Protein AF-A0A645JEM5-F1 (afdb_monomer_lite)

pLDDT: mean 78.5, std 14.77, range [40.56, 90.62]

Organism: NCBI:txid1076179

Foldseek 3Di:
DPDPFPPPQAQADLVNVCVVVVHDSVVSVQVVVQCVVVVQWDDDPRHIGGPNVPVVVCVVVVVDDDDGD

Radius of gyration: 12.24 Å; chains: 1; bounding box: 24×36×25 Å

Sequence (69 aa):
MVNGKLAVRKACTNVEISKFLGIHPVTAARIIKCLIDEKVIIRCRNGLTILDENKLKEYAQETRTMTYS

InterPro domains:
  IPR012318 Crp-type HTH domain [PF13545] (11-59)
  IPR012318 Crp-type HTH domain [PS51063] (1-54)
  IPR036388 Winged helix-like DNA-binding domain superfamily [G3DSA:1.10.10.10] (1-66)
  IPR036390 Winged helix DNA-binding domain superfamily [SSF46785] (7-66)

Structure (mmCIF, N/CA/C/O backbone):
data_AF-A0A645JEM5-F1
#
_entry.id   AF-A0A645JEM5-F1
#
loop_
_atom_site.group_PDB
_atom_site.id
_atom_site.type_symbol
_atom_site.label_atom_id
_atom_site.label_alt_id
_atom_site.label_comp_id
_atom_site.label_asym_id
_atom_site.label_entity_id
_atom_site.label_seq_id
_atom_site.pdbx_PDB_ins_code
_atom_site.Cartn_x
_atom_site.Cartn_y
_atom_site.Cartn_z
_atom_site.occupancy
_atom_site.B_iso_or_equiv
_atom_site.auth_seq_id
_atom_site.auth_comp_id
_atom_site.auth_asym_id
_atom_site.auth_atom_id
_atom_site.pdbx_PDB_model_num
ATOM 1 N N . MET A 1 1 ? 7.987 -20.042 -4.820 1.00 40.56 1 MET A N 1
ATOM 2 C CA . MET A 1 1 ? 8.438 -19.563 -3.496 1.00 40.56 1 MET A CA 1
ATOM 3 C C . MET A 1 1 ? 9.918 -19.227 -3.596 1.00 40.56 1 MET A C 1
ATOM 5 O O . MET A 1 1 ? 10.663 -20.080 -4.050 1.00 40.56 1 MET A O 1
ATOM 9 N N . VAL A 1 2 ? 10.339 -18.007 -3.251 1.00 41.09 2 VAL A N 1
ATOM 10 C CA . VAL A 1 2 ? 11.764 -17.645 -3.137 1.00 41.09 2 VAL A CA 1
ATOM 11 C C . VAL A 1 2 ? 11.934 -16.946 -1.783 1.00 41.09 2 VAL A C 1
ATOM 13 O O . VAL A 1 2 ? 11.383 -15.870 -1.579 1.00 41.09 2 VAL A O 1
ATOM 16 N N . ASN A 1 3 ? 12.645 -17.584 -0.849 1.00 48.38 3 ASN A N 1
ATOM 17 C CA . ASN A 1 3 ? 13.127 -17.004 0.416 1.00 48.38 3 ASN A CA 1
ATOM 18 C C . ASN A 1 3 ? 12.108 -16.477 1.452 1.00 48.38 3 ASN A C 1
ATOM 20 O O . ASN A 1 3 ? 12.404 -15.516 2.159 1.00 48.38 3 ASN A O 1
ATOM 24 N N . GLY A 1 4 ? 10.928 -17.092 1.598 1.00 52.47 4 GLY A N 1
ATOM 25 C CA . GLY A 1 4 ? 10.033 -16.797 2.737 1.00 52.47 4 GLY A CA 1
ATOM 26 C C . GLY A 1 4 ? 9.512 -15.354 2.809 1.00 52.47 4 GLY A C 1
ATOM 27 O O . GLY A 1 4 ? 8.941 -14.951 3.816 1.00 52.47 4 GLY A O 1
ATOM 28 N N . LYS A 1 5 ? 9.693 -14.570 1.742 1.00 51.66 5 LYS A N 1
ATOM 29 C CA . LYS A 1 5 ? 9.171 -13.213 1.599 1.00 51.66 5 LYS A CA 1
ATOM 30 C C . LYS A 1 5 ? 8.242 -13.195 0.398 1.00 51.66 5 LYS A C 1
ATOM 32 O O . LYS A 1 5 ? 8.618 -13.637 -0.690 1.00 51.66 5 LYS A O 1
ATOM 37 N N . LEU A 1 6 ? 7.022 -12.706 0.601 1.00 46.84 6 LEU A N 1
ATOM 38 C CA . LEU A 1 6 ? 6.057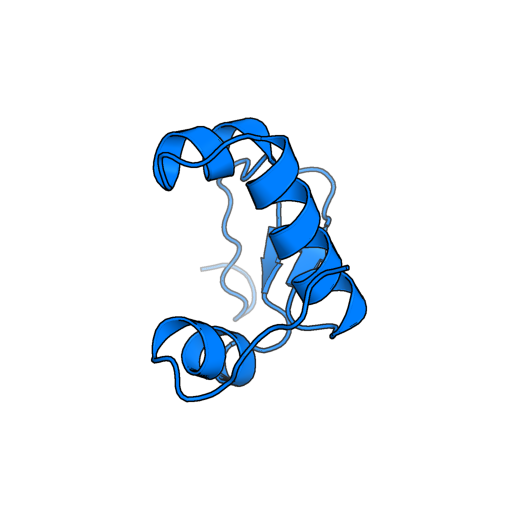 -12.458 -0.464 1.00 46.84 6 LEU A CA 1
ATOM 39 C C . LEU A 1 6 ? 6.635 -11.393 -1.406 1.00 46.84 6 LEU A C 1
ATOM 41 O O . LEU A 1 6 ? 6.476 -10.192 -1.211 1.00 46.84 6 LEU A O 1
ATOM 45 N N . ALA A 1 7 ? 7.366 -11.836 -2.425 1.00 45.28 7 ALA A N 1
ATOM 46 C CA . ALA A 1 7 ? 7.785 -10.977 -3.513 1.00 45.28 7 ALA A CA 1
ATOM 47 C C . ALA A 1 7 ? 6.550 -10.694 -4.370 1.00 45.28 7 ALA A C 1
ATOM 49 O O . ALA A 1 7 ? 6.182 -11.499 -5.229 1.00 45.28 7 ALA A O 1
ATOM 50 N N . VAL A 1 8 ? 5.899 -9.553 -4.136 1.00 50.06 8 VAL A N 1
ATOM 51 C CA . VAL A 1 8 ? 4.887 -9.026 -5.054 1.00 50.06 8 VAL A CA 1
ATOM 52 C C . VAL A 1 8 ? 5.628 -8.605 -6.322 1.00 50.06 8 VAL A C 1
ATOM 54 O O . VAL A 1 8 ? 6.072 -7.474 -6.478 1.00 50.06 8 VAL A O 1
ATOM 57 N N . ARG A 1 9 ? 5.840 -9.563 -7.228 1.00 49.97 9 ARG A N 1
ATOM 58 C CA . ARG A 1 9 ? 6.532 -9.381 -8.514 1.00 49.97 9 ARG A CA 1
ATOM 59 C C . ARG A 1 9 ? 5.615 -8.754 -9.572 1.00 49.97 9 ARG A C 1
ATOM 61 O O . ARG A 1 9 ? 5.756 -9.031 -10.759 1.00 49.97 9 ARG A O 1
ATOM 68 N N . LYS A 1 10 ? 4.656 -7.939 -9.136 1.00 54.81 10 LYS A N 1
ATOM 69 C CA . LYS A 1 10 ? 3.877 -7.059 -9.998 1.00 54.81 10 LYS A CA 1
ATOM 70 C C . LYS A 1 10 ? 4.495 -5.683 -9.843 1.00 54.81 10 LYS A C 1
ATOM 72 O O . LYS A 1 10 ? 4.672 -5.221 -8.718 1.00 54.81 10 LYS A O 1
ATOM 77 N N . ALA A 1 11 ? 4.850 -5.056 -10.960 1.00 59.06 11 ALA A N 1
ATOM 78 C CA . ALA A 1 11 ? 5.093 -3.628 -10.958 1.00 59.06 11 ALA A CA 1
ATOM 79 C C . ALA A 1 11 ? 3.852 -2.991 -10.311 1.00 59.06 11 ALA A C 1
ATOM 81 O O . ALA A 1 11 ? 2.740 -3.121 -10.800 1.00 59.06 11 ALA A O 1
ATOM 82 N N . CYS A 1 12 ? 4.014 -2.480 -9.097 1.00 67.38 12 CYS A N 1
ATOM 83 C CA . CYS A 1 12 ? 2.974 -1.766 -8.372 1.00 67.38 12 CYS A CA 1
ATOM 84 C C . CYS A 1 12 ? 3.408 -0.309 -8.402 1.00 67.38 12 CYS A C 1
ATOM 86 O O . CYS A 1 12 ? 3.858 0.252 -7.401 1.00 67.38 12 CYS A O 1
ATOM 88 N N . THR A 1 13 ? 3.399 0.270 -9.602 1.00 76.56 13 THR A N 1
ATOM 89 C CA . THR A 1 13 ? 3.676 1.697 -9.761 1.00 76.56 13 THR A CA 1
ATOM 90 C C . THR A 1 13 ? 2.522 2.514 -9.182 1.00 76.56 13 THR A C 1
ATOM 92 O O . THR A 1 13 ? 1.393 2.033 -9.087 1.00 76.56 13 THR A O 1
ATOM 95 N N . ASN A 1 14 ? 2.771 3.780 -8.826 1.00 79.44 14 ASN A N 1
ATOM 96 C CA . ASN A 1 14 ? 1.713 4.677 -8.337 1.00 79.44 14 ASN A CA 1
ATOM 97 C C . ASN A 1 14 ? 0.521 4.743 -9.306 1.00 79.44 14 ASN A C 1
ATOM 99 O O . ASN A 1 14 ? -0.615 4.841 -8.859 1.00 79.44 14 ASN A O 1
ATOM 103 N N . VAL A 1 15 ? 0.788 4.671 -10.616 1.00 82.88 15 VAL A N 1
ATOM 104 C CA . VAL A 1 15 ? -0.226 4.709 -11.680 1.00 82.88 15 VAL A CA 1
ATOM 105 C C . VAL A 1 15 ? -1.067 3.433 -11.699 1.00 82.88 15 VAL A C 1
ATOM 107 O O . VAL A 1 15 ? -2.280 3.487 -11.880 1.00 82.88 1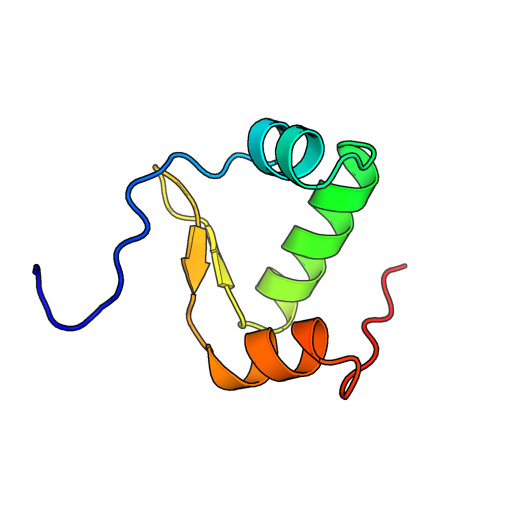5 VAL A O 1
ATOM 110 N N . GLU A 1 16 ? -0.447 2.271 -11.515 1.00 84.69 16 GLU A N 1
ATOM 111 C CA . GLU A 1 16 ? -1.180 1.004 -11.449 1.00 84.69 16 GLU A CA 1
ATOM 112 C C . GLU A 1 16 ? -2.013 0.911 -10.173 1.00 84.69 16 GLU A C 1
ATOM 114 O O . GLU A 1 16 ? -3.171 0.510 -10.231 1.00 84.69 16 GLU A O 1
ATOM 119 N N . ILE A 1 17 ? -1.460 1.360 -9.044 1.00 85.00 17 ILE A N 1
ATOM 120 C CA . ILE A 1 17 ? -2.170 1.409 -7.761 1.00 85.00 17 ILE A CA 1
ATOM 121 C C . ILE A 1 17 ? -3.351 2.377 -7.838 1.00 85.00 17 ILE A C 1
ATOM 123 O O . ILE A 1 17 ? -4.446 2.035 -7.402 1.00 85.00 17 ILE A O 1
ATOM 127 N N . SER A 1 18 ? -3.166 3.560 -8.429 1.00 88.12 18 SER A N 1
ATOM 128 C CA . SER A 1 18 ? -4.248 4.534 -8.575 1.00 88.12 18 SER A CA 1
ATOM 129 C C . SER A 1 18 ? -5.377 4.005 -9.458 1.00 88.12 18 SER A C 1
ATOM 131 O O . SER A 1 18 ? -6.543 4.145 -9.104 1.00 88.12 18 SER A O 1
ATOM 133 N N . LYS A 1 19 ? -5.038 3.337 -10.573 1.00 88.06 19 LYS A N 1
ATOM 134 C CA . LYS A 1 19 ? -6.022 2.683 -11.450 1.00 88.06 19 LYS A CA 1
ATOM 135 C C . LYS A 1 19 ? -6.753 1.546 -10.742 1.00 88.06 19 LYS A C 1
ATOM 137 O O . LYS A 1 19 ? -7.961 1.428 -10.893 1.00 88.06 19 LYS A O 1
ATOM 142 N N . PHE A 1 20 ? -6.031 0.731 -9.977 1.00 86.56 20 PHE A N 1
ATOM 143 C CA . PHE A 1 20 ? -6.603 -0.401 -9.252 1.00 86.56 20 PHE A CA 1
ATOM 144 C C . PHE A 1 20 ? -7.569 0.041 -8.147 1.00 86.56 20 PHE A C 1
ATOM 146 O O . PHE A 1 20 ? -8.640 -0.536 -8.005 1.00 86.56 20 PHE A O 1
ATOM 153 N N . LEU A 1 21 ? -7.204 1.076 -7.388 1.00 85.12 21 LEU A N 1
ATOM 154 C CA . LEU A 1 21 ? -8.018 1.603 -6.291 1.00 85.12 21 LEU A CA 1
ATOM 155 C C . LEU A 1 21 ? -9.107 2.584 -6.756 1.00 85.12 21 LEU A C 1
ATOM 157 O O . LEU A 1 21 ? -9.932 2.992 -5.947 1.00 85.12 21 LEU A O 1
ATOM 161 N N . GLY A 1 22 ? -9.099 3.002 -8.026 1.00 89.12 22 GLY A N 1
ATOM 162 C CA . GLY A 1 22 ? -10.037 4.004 -8.540 1.00 89.12 22 GLY A CA 1
ATOM 163 C C . GLY A 1 22 ? -9.841 5.402 -7.942 1.00 89.12 22 GLY A C 1
ATOM 164 O O . GLY A 1 22 ? -10.786 6.184 -7.890 1.00 89.12 22 GLY A O 1
ATOM 165 N N . ILE A 1 23 ? -8.629 5.729 -7.481 1.00 88.69 23 ILE A N 1
ATOM 166 C CA . ILE A 1 23 ? -8.304 7.020 -6.853 1.00 88.69 23 ILE A CA 1
ATOM 167 C C . ILE A 1 23 ? -7.364 7.850 -7.725 1.00 88.69 23 ILE A C 1
ATOM 169 O O . ILE A 1 23 ? -6.665 7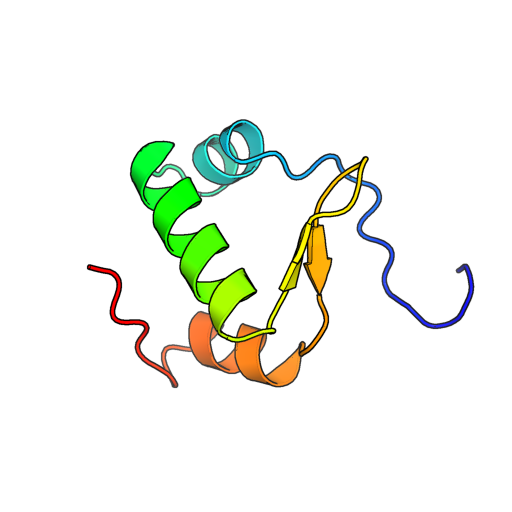.337 -8.598 1.00 88.69 23 ILE A O 1
ATOM 173 N N . HIS A 1 24 ? -7.291 9.153 -7.453 1.00 89.81 24 HIS A N 1
ATOM 174 C CA . HIS A 1 24 ? -6.376 10.037 -8.167 1.00 89.81 24 HIS A CA 1
ATOM 175 C C . HIS A 1 24 ? -4.901 9.635 -7.923 1.00 89.81 24 HIS A C 1
ATOM 177 O O . HIS A 1 24 ? -4.535 9.349 -6.776 1.00 89.81 24 HIS A O 1
ATOM 183 N N . PRO A 1 25 ? -4.014 9.665 -8.942 1.00 87.31 25 PRO A N 1
ATOM 184 C CA . PRO A 1 25 ? -2.603 9.289 -8.790 1.00 87.31 25 PRO A CA 1
ATOM 185 C C . PRO A 1 25 ? -1.863 10.043 -7.681 1.00 87.31 25 PRO A C 1
ATOM 187 O O . PRO A 1 25 ? -1.004 9.473 -7.011 1.00 87.31 25 PRO A O 1
ATOM 190 N N . VAL A 1 26 ? -2.219 11.311 -7.450 1.00 90.12 26 VAL A N 1
ATOM 191 C CA . VAL A 1 26 ? -1.650 12.124 -6.361 1.00 90.12 26 VAL A CA 1
ATOM 192 C C . VAL A 1 26 ? -2.060 11.578 -4.990 1.00 90.12 26 VAL A C 1
ATOM 194 O O . VAL A 1 26 ? -1.221 11.483 -4.098 1.00 90.12 26 VAL A O 1
ATOM 197 N N . THR A 1 27 ? -3.316 11.156 -4.824 1.00 89.00 27 THR A N 1
ATOM 198 C CA . THR A 1 27 ? -3.803 10.538 -3.581 1.00 89.00 27 THR A CA 1
ATOM 199 C C . THR A 1 27 ? -3.096 9.212 -3.326 1.00 89.00 27 THR A C 1
ATOM 201 O O . THR A 1 27 ? -2.578 8.997 -2.233 1.00 89.00 27 THR A O 1
ATOM 204 N N . ALA A 1 28 ? -2.970 8.362 -4.352 1.00 89.44 28 ALA A N 1
ATOM 205 C CA . ALA A 1 28 ? -2.199 7.123 -4.254 1.00 89.44 28 ALA A CA 1
ATOM 206 C C . ALA A 1 28 ? -0.738 7.395 -3.859 1.00 89.44 28 ALA A C 1
ATOM 208 O O . ALA A 1 28 ? -0.193 6.718 -2.992 1.00 89.44 28 ALA A O 1
ATOM 209 N N . ALA A 1 29 ? -0.106 8.416 -4.446 1.00 89.19 29 ALA A N 1
ATOM 210 C CA . ALA A 1 29 ? 1.264 8.791 -4.113 1.00 89.19 29 ALA A CA 1
ATOM 211 C C . ALA A 1 29 ? 1.416 9.253 -2.653 1.00 89.19 29 ALA A C 1
ATOM 213 O O . ALA A 1 29 ? 2.392 8.864 -2.012 1.00 89.19 29 ALA A O 1
ATOM 214 N N . ARG A 1 30 ? 0.461 10.031 -2.120 1.00 89.94 30 ARG A N 1
ATOM 215 C CA . ARG A 1 30 ? 0.442 10.457 -0.706 1.00 89.94 30 ARG A CA 1
ATOM 216 C C . ARG A 1 30 ? 0.290 9.261 0.231 1.00 89.94 30 ARG A C 1
ATOM 218 O O . ARG A 1 30 ? 1.070 9.135 1.168 1.00 89.94 30 ARG A O 1
ATOM 225 N N . ILE A 1 31 ? -0.623 8.341 -0.084 1.00 88.69 31 ILE A N 1
ATOM 226 C CA . ILE A 1 31 ? -0.821 7.109 0.692 1.00 88.69 31 ILE A CA 1
ATOM 227 C C . ILE A 1 31 ? 0.455 6.266 0.718 1.00 88.69 31 ILE A C 1
ATOM 229 O O . ILE A 1 31 ? 0.948 5.899 1.781 1.00 88.69 31 ILE A O 1
ATOM 233 N N . ILE A 1 32 ? 1.033 6.004 -0.456 1.00 89.44 32 ILE A N 1
ATOM 234 C CA . ILE A 1 32 ? 2.264 5.218 -0.585 1.00 89.44 32 ILE A CA 1
ATOM 235 C C . ILE A 1 32 ? 3.413 5.887 0.170 1.00 89.44 32 ILE A C 1
ATOM 237 O O . ILE A 1 32 ? 4.211 5.193 0.791 1.00 89.44 32 ILE A O 1
ATOM 241 N N . LYS A 1 33 ? 3.507 7.221 0.129 1.00 90.50 33 LYS A N 1
ATOM 242 C CA . LYS A 1 33 ? 4.519 7.969 0.875 1.00 90.50 33 LYS A CA 1
ATOM 243 C C . LYS A 1 33 ? 4.373 7.755 2.382 1.00 90.50 33 LYS A C 1
ATOM 245 O O . LYS A 1 33 ? 5.351 7.359 3.002 1.00 90.50 33 LYS A O 1
ATOM 250 N N . CYS A 1 34 ? 3.175 7.912 2.943 1.00 90.00 34 CYS A N 1
ATOM 251 C CA . CYS A 1 34 ? 2.941 7.660 4.368 1.00 90.00 34 CYS A CA 1
ATOM 252 C C . CYS A 1 34 ? 3.300 6.223 4.772 1.00 90.00 34 CYS A C 1
ATOM 254 O O . CYS A 1 34 ? 3.993 6.018 5.763 1.00 90.00 34 CYS A O 1
ATOM 256 N N . LEU A 1 35 ? 2.921 5.229 3.963 1.00 89.25 35 LEU A N 1
ATOM 257 C CA . LEU A 1 35 ? 3.280 3.831 4.225 1.00 89.25 35 LEU A CA 1
ATOM 258 C C . LEU A 1 35 ? 4.802 3.589 4.190 1.00 89.25 35 LEU A C 1
ATOM 260 O O . LEU A 1 35 ? 5.302 2.721 4.907 1.00 89.25 35 LEU A O 1
ATOM 264 N N . ILE A 1 36 ? 5.545 4.332 3.364 1.00 90.62 36 ILE A N 1
ATOM 265 C CA . ILE A 1 36 ? 7.014 4.278 3.332 1.00 90.62 36 ILE A CA 1
ATOM 266 C C . ILE A 1 36 ? 7.607 4.950 4.572 1.00 90.62 36 ILE A C 1
ATOM 268 O O . ILE A 1 36 ? 8.486 4.370 5.212 1.00 90.62 36 ILE A O 1
ATOM 272 N N . ASP A 1 37 ? 7.117 6.138 4.923 1.00 90.44 37 ASP A N 1
ATOM 273 C CA . ASP A 1 37 ? 7.594 6.917 6.071 1.00 90.44 37 ASP A CA 1
ATOM 274 C C . ASP A 1 37 ? 7.372 6.145 7.389 1.00 90.44 37 ASP A C 1
ATOM 276 O O . ASP A 1 37 ? 8.251 6.104 8.252 1.00 90.44 37 ASP A O 1
ATOM 280 N N . GLU A 1 38 ? 6.254 5.422 7.503 1.00 88.81 38 GLU A N 1
ATOM 281 C CA . GLU A 1 38 ? 5.943 4.543 8.640 1.00 88.81 38 GLU A CA 1
ATOM 282 C C . GLU A 1 38 ? 6.643 3.171 8.593 1.00 88.81 38 GLU A C 1
ATOM 284 O O . GLU A 1 38 ? 6.432 2.322 9.469 1.00 88.81 38 GLU A O 1
ATOM 289 N N . LYS A 1 39 ? 7.507 2.949 7.592 1.00 90.44 39 LYS A N 1
ATOM 290 C CA . LYS A 1 39 ? 8.248 1.699 7.356 1.00 90.44 39 LYS A CA 1
ATOM 291 C C . LYS A 1 39 ? 7.338 0.473 7.217 1.00 90.44 39 LYS A C 1
ATOM 293 O O . LYS A 1 39 ? 7.744 -0.638 7.547 1.00 90.44 39 LYS A O 1
ATOM 298 N N . VAL A 1 40 ? 6.119 0.668 6.718 1.00 90.31 40 VAL A N 1
ATOM 299 C CA . VAL A 1 40 ? 5.158 -0.406 6.419 1.00 90.31 40 VAL A CA 1
ATOM 300 C C . VAL A 1 40 ? 5.501 -1.057 5.084 1.00 90.31 40 VAL A C 1
ATOM 302 O O . VAL A 1 40 ? 5.415 -2.276 4.937 1.00 90.31 40 VAL A O 1
ATOM 305 N N . ILE A 1 41 ? 5.947 -0.253 4.116 1.00 90.31 41 ILE A N 1
ATOM 306 C CA . ILE A 1 41 ? 6.405 -0.708 2.801 1.00 90.31 41 ILE A CA 1
ATOM 307 C C . ILE A 1 41 ? 7.716 -0.018 2.411 1.00 90.31 41 ILE A C 1
ATOM 309 O O . ILE A 1 41 ? 8.057 1.039 2.933 1.00 90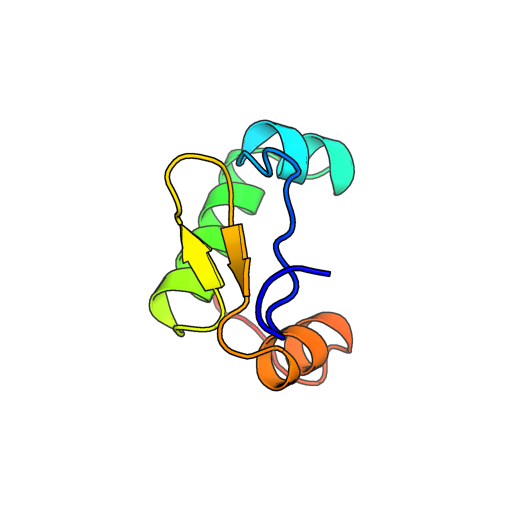.31 41 ILE A O 1
ATOM 313 N N . ILE A 1 42 ? 8.431 -0.570 1.434 1.00 89.12 42 ILE A N 1
ATOM 314 C CA . ILE A 1 42 ? 9.560 0.097 0.769 1.00 89.12 42 ILE A CA 1
ATOM 315 C C . ILE A 1 42 ? 9.419 0.030 -0.743 1.00 89.12 42 ILE A C 1
ATOM 317 O O . ILE A 1 42 ? 8.874 -0.931 -1.292 1.00 89.12 42 ILE A O 1
ATOM 321 N N . ARG A 1 43 ? 9.968 1.037 -1.431 1.00 82.88 43 ARG A N 1
ATOM 322 C CA . ARG A 1 43 ? 10.137 0.976 -2.885 1.00 82.88 43 ARG A CA 1
ATOM 323 C C . ARG A 1 43 ? 11.318 0.089 -3.238 1.00 82.88 43 ARG A C 1
ATOM 325 O O . ARG A 1 43 ? 12.409 0.229 -2.692 1.00 82.88 43 ARG A O 1
ATOM 332 N N . CYS A 1 44 ? 11.105 -0.771 -4.219 1.00 80.25 44 CYS A N 1
ATOM 333 C CA . CYS A 1 44 ? 12.154 -1.523 -4.883 1.00 80.25 44 CYS A CA 1
ATOM 334 C C . CYS A 1 44 ? 12.153 -1.166 -6.370 1.00 80.25 44 CYS A C 1
ATOM 336 O O . CYS A 1 44 ? 11.161 -0.666 -6.900 1.00 80.25 44 CYS A O 1
ATOM 338 N N . ARG A 1 45 ? 13.253 -1.472 -7.066 1.00 71.06 45 ARG A N 1
ATOM 339 C CA . ARG A 1 45 ? 13.430 -1.162 -8.497 1.00 71.06 45 ARG A CA 1
ATOM 340 C C . ARG A 1 45 ? 12.264 -1.646 -9.377 1.00 71.06 45 ARG A C 1
ATOM 342 O O . ARG A 1 45 ? 11.980 -1.018 -10.387 1.00 71.06 45 ARG A O 1
ATOM 349 N N . ASN A 1 46 ? 11.569 -2.706 -8.951 1.00 68.56 46 ASN A N 1
ATOM 350 C CA . ASN A 1 46 ? 10.480 -3.348 -9.691 1.00 68.56 46 ASN A CA 1
ATOM 351 C C . ASN A 1 46 ? 9.121 -3.343 -8.953 1.00 68.56 46 ASN A C 1
ATOM 353 O O . ASN A 1 46 ? 8.260 -4.147 -9.300 1.00 68.56 46 ASN A O 1
ATOM 357 N N . GLY A 1 47 ? 8.910 -2.502 -7.931 1.00 79.12 47 GLY A N 1
ATOM 358 C CA . GLY A 1 47 ? 7.618 -2.443 -7.231 1.00 79.12 47 GLY A CA 1
ATOM 359 C C . GLY A 1 47 ? 7.701 -2.009 -5.770 1.00 79.12 47 GLY A C 1
ATOM 360 O O . GLY A 1 47 ? 8.528 -1.176 -5.397 1.00 79.12 47 GLY A O 1
ATOM 361 N N . LEU A 1 48 ? 6.829 -2.585 -4.943 1.00 83.69 48 LEU A N 1
ATOM 362 C CA . LEU A 1 48 ? 6.750 -2.335 -3.505 1.00 83.69 48 LEU A CA 1
ATOM 363 C C . LEU A 1 48 ? 6.984 -3.641 -2.745 1.00 83.69 48 LEU A C 1
ATOM 365 O O . LEU A 1 48 ? 6.482 -4.690 -3.142 1.00 83.69 48 LEU A O 1
ATOM 369 N N . THR A 1 49 ? 7.729 -3.568 -1.646 1.00 84.62 49 THR A N 1
ATOM 370 C CA . THR A 1 49 ? 7.876 -4.679 -0.698 1.00 84.62 49 THR A CA 1
ATOM 371 C C . THR A 1 49 ? 7.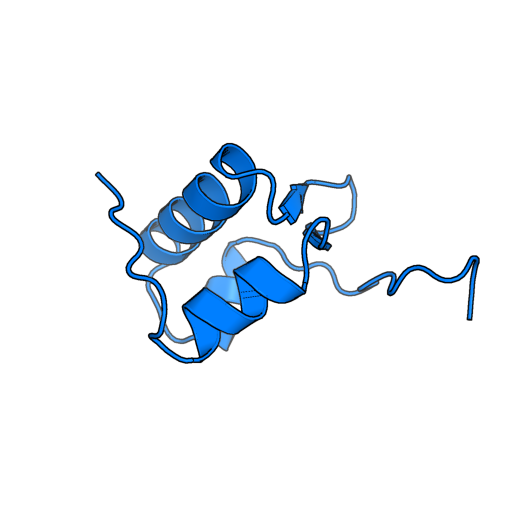201 -4.301 0.606 1.00 84.62 49 THR A C 1
ATOM 373 O O . THR A 1 49 ? 7.456 -3.220 1.131 1.00 84.62 49 THR A O 1
ATOM 376 N N . ILE A 1 50 ? 6.361 -5.190 1.130 1.00 88.06 50 ILE A N 1
ATOM 377 C CA . ILE A 1 50 ? 5.744 -5.030 2.447 1.00 88.06 50 ILE A CA 1
ATOM 378 C C . ILE A 1 50 ? 6.788 -5.405 3.501 1.00 88.06 50 ILE A C 1
ATOM 380 O O . ILE A 1 50 ? 7.360 -6.495 3.448 1.00 88.06 50 ILE A O 1
ATOM 384 N N . LEU A 1 51 ? 7.064 -4.483 4.419 1.00 88.75 51 LEU A N 1
ATOM 385 C CA . LEU A 1 51 ? 7.940 -4.702 5.568 1.00 88.75 51 LEU A CA 1
ATOM 386 C C . LEU A 1 51 ? 7.155 -5.146 6.803 1.00 88.75 51 LEU A C 1
ATOM 388 O O . LEU A 1 51 ? 7.634 -6.003 7.540 1.00 88.75 51 LEU A O 1
ATOM 392 N N . ASP A 1 52 ? 5.967 -4.575 7.011 1.00 88.12 52 ASP A N 1
ATOM 393 C CA . ASP A 1 52 ? 5.123 -4.828 8.179 1.00 88.12 52 ASP A CA 1
ATOM 394 C C . ASP A 1 52 ? 3.685 -5.117 7.731 1.00 88.12 52 ASP A C 1
ATOM 396 O O . ASP A 1 52 ? 2.881 -4.218 7.473 1.00 88.12 52 ASP A O 1
ATOM 400 N N . GLU A 1 53 ? 3.372 -6.403 7.579 1.00 88.19 53 GLU A N 1
ATOM 401 C CA . GLU A 1 53 ? 2.051 -6.853 7.135 1.00 88.19 53 GLU A CA 1
ATOM 402 C C . GLU A 1 53 ? 0.959 -6.554 8.171 1.00 88.19 53 GLU A C 1
ATOM 404 O O . GLU A 1 53 ? -0.178 -6.271 7.793 1.00 88.19 53 GLU A O 1
ATOM 409 N N . ASN A 1 54 ? 1.290 -6.580 9.465 1.00 88.25 54 ASN A N 1
ATOM 410 C CA . ASN A 1 54 ? 0.316 -6.353 10.530 1.00 88.25 54 ASN A CA 1
ATOM 411 C C . ASN A 1 54 ? -0.165 -4.904 10.512 1.00 88.25 54 ASN A C 1
ATOM 413 O O . ASN A 1 54 ? -1.369 -4.669 10.44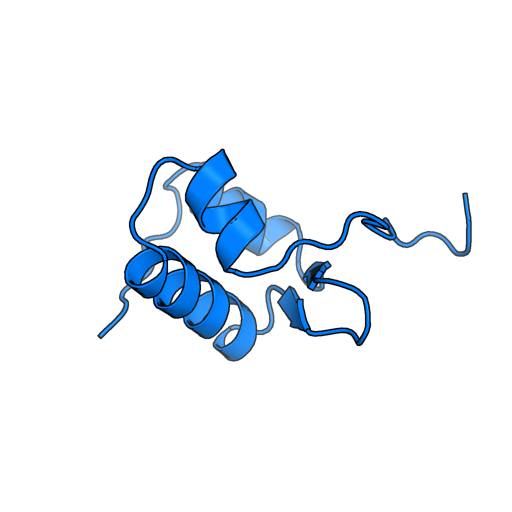0 1.00 88.25 54 ASN A O 1
ATOM 417 N N . LYS A 1 55 ? 0.759 -3.939 10.435 1.00 87.06 55 LYS A N 1
ATOM 418 C CA . LYS A 1 55 ? 0.384 -2.526 10.279 1.00 87.06 55 LYS A CA 1
ATOM 419 C C . LYS A 1 55 ? -0.414 -2.274 9.010 1.00 87.06 55 LYS A C 1
ATOM 421 O O . LYS A 1 55 ? -1.362 -1.498 9.024 1.00 87.06 55 LYS A O 1
ATOM 426 N N . LEU A 1 56 ? -0.055 -2.928 7.903 1.00 87.44 56 LEU A N 1
ATOM 427 C CA . LEU A 1 56 ? -0.809 -2.776 6.661 1.00 87.44 56 LEU A CA 1
ATOM 428 C C . LEU A 1 56 ? -2.254 -3.280 6.808 1.00 87.44 56 LEU A C 1
ATOM 430 O O . LEU A 1 56 ? -3.177 -2.638 6.306 1.00 87.44 56 LEU A O 1
ATOM 434 N N . LYS A 1 57 ? -2.454 -4.399 7.517 1.00 87.88 57 LYS A N 1
ATOM 435 C CA . LYS A 1 57 ? -3.788 -4.922 7.843 1.00 87.88 57 LYS A CA 1
ATOM 436 C C . LYS A 1 57 ? -4.568 -3.980 8.754 1.00 87.88 57 LYS A C 1
ATOM 438 O O . LYS A 1 57 ? -5.757 -3.813 8.517 1.00 87.88 57 LYS A O 1
ATOM 443 N N . GLU A 1 58 ? -3.918 -3.330 9.719 1.00 89.06 58 GLU A N 1
ATOM 444 C CA . GLU A 1 58 ? -4.572 -2.330 10.577 1.00 89.06 58 GLU A CA 1
ATOM 445 C C . GLU A 1 58 ? -5.178 -1.179 9.755 1.00 89.06 58 GLU A C 1
ATOM 447 O O . GLU A 1 58 ? -6.333 -0.806 9.959 1.00 89.06 58 GLU A O 1
ATOM 452 N N . TYR A 1 59 ? -4.446 -0.662 8.759 1.00 86.94 59 TYR A N 1
ATOM 453 C CA . TYR A 1 59 ? -4.994 0.347 7.841 1.00 86.94 59 TYR A CA 1
ATOM 454 C C . TYR A 1 59 ? -6.138 -0.198 6.982 1.00 86.94 59 TYR A C 1
ATOM 456 O O . TYR A 1 59 ? -7.123 0.499 6.758 1.00 86.94 59 TYR A O 1
ATOM 464 N N . ALA A 1 60 ? -6.017 -1.434 6.490 1.00 85.00 60 ALA A N 1
ATOM 465 C CA . ALA A 1 60 ? -7.041 -2.049 5.645 1.00 85.00 60 ALA A CA 1
ATOM 466 C C . ALA A 1 60 ? -8.339 -2.377 6.406 1.00 85.00 60 ALA A C 1
ATOM 468 O O . ALA A 1 60 ? -9.397 -2.456 5.791 1.00 85.00 60 ALA A O 1
ATOM 469 N N . GLN A 1 61 ? -8.254 -2.582 7.723 1.00 87.56 61 GLN A N 1
ATOM 470 C CA . GLN A 1 61 ? -9.386 -2.872 8.606 1.00 87.56 61 GLN A CA 1
ATOM 471 C C . GLN A 1 61 ? -9.956 -1.622 9.293 1.00 87.56 61 GLN A C 1
ATOM 473 O O . GLN A 1 61 ? -10.807 -1.761 10.166 1.00 87.56 61 GLN A O 1
ATOM 478 N N . GLU A 1 62 ? -9.473 -0.425 8.941 1.00 80.69 62 GLU A N 1
ATOM 479 C CA . GLU A 1 62 ? -9.850 0.847 9.581 1.00 80.69 62 GLU A CA 1
ATOM 480 C C . GLU A 1 62 ? -9.573 0.894 11.096 1.00 80.69 62 GLU A C 1
ATOM 482 O O . GLU A 1 62 ? -10.038 1.787 11.801 1.00 80.69 62 GLU A O 1
ATOM 487 N N . THR A 1 63 ? -8.761 -0.028 11.620 1.00 72.94 63 THR A N 1
ATOM 488 C CA . THR A 1 63 ? -8.352 -0.034 13.033 1.00 72.94 63 THR A CA 1
ATOM 489 C C . THR A 1 63 ? -7.223 0.957 13.307 1.00 72.94 63 THR A C 1
ATOM 491 O O . THR A 1 63 ? -6.873 1.206 14.462 1.00 72.94 63 THR A O 1
ATOM 494 N N . ARG A 1 64 ? -6.681 1.569 12.247 1.00 77.25 64 ARG A N 1
ATOM 495 C CA . ARG A 1 64 ? -5.672 2.621 12.298 1.00 77.25 64 ARG A CA 1
ATOM 496 C C . ARG A 1 64 ? -5.952 3.695 11.254 1.00 77.25 64 ARG A C 1
ATOM 498 O O . ARG A 1 64 ? -6.023 3.417 10.058 1.00 77.25 64 ARG A O 1
ATOM 505 N N . THR A 1 65 ? -6.044 4.941 11.705 1.00 75.62 65 THR A N 1
ATOM 506 C CA . THR A 1 65 ? -6.238 6.098 10.826 1.00 75.62 65 THR A CA 1
ATOM 507 C C . THR A 1 65 ? -4.895 6.621 10.337 1.00 75.62 65 THR A C 1
ATOM 509 O O . THR A 1 65 ? -3.977 6.841 11.127 1.00 75.62 65 THR A O 1
ATOM 512 N N . MET A 1 66 ? -4.782 6.854 9.031 1.00 73.44 66 MET A N 1
ATOM 513 C CA . MET A 1 66 ? -3.607 7.481 8.434 1.00 73.44 66 MET A CA 1
ATOM 514 C C . MET A 1 66 ? -3.889 8.958 8.168 1.00 73.44 66 MET A C 1
ATOM 516 O O . MET A 1 66 ? -4.743 9.291 7.346 1.00 73.44 66 MET A O 1
ATOM 520 N N . THR A 1 67 ? -3.153 9.846 8.830 1.00 69.38 67 THR A N 1
ATOM 521 C CA . THR A 1 67 ? -3.213 11.285 8.552 1.00 69.38 67 THR A CA 1
ATOM 522 C C . THR A 1 67 ? -2.149 11.623 7.520 1.00 69.38 67 THR A C 1
ATOM 524 O O . THR A 1 67 ? -0.957 11.496 7.789 1.00 69.38 67 THR A O 1
ATOM 527 N N . TYR A 1 68 ? -2.568 12.039 6.329 1.00 64.56 68 TYR A N 1
ATOM 528 C CA . TYR A 1 68 ? -1.664 12.466 5.267 1.00 64.56 68 TYR A CA 1
ATOM 529 C C . TYR A 1 68 ? -1.881 13.959 4.982 1.00 64.56 68 TYR A C 1
ATOM 531 O O . TYR A 1 68 ? -2.976 14.366 4.590 1.00 64.56 68 TYR A O 1
ATOM 539 N N . SER A 1 69 ? -0.841 14.771 5.218 1.00 55.56 69 SER A N 1
ATOM 540 C CA . SER A 1 69 ? -0.819 16.223 4.944 1.00 55.56 69 SER A CA 1
ATOM 541 C C . SER A 1 69 ? -0.451 16.553 3.506 1.00 55.56 69 SER A C 1
ATOM 543 O O . SER A 1 69 ? 0.046 15.661 2.776 1.00 55.56 69 SER A O 1
#

Secondary structure (DSSP, 8-state):
--TTS----S---HHHHHHHHTS-HHHHHHHHHHHHHTTSEEEETTEEEES-HHHHHHHHTTSS-----